Protein AF-A0A947PVL1-F1 (afdb_monomer_lite)

Structure (mmCIF, N/CA/C/O backbone):
data_AF-A0A947PVL1-F1
#
_entry.id   AF-A0A947PVL1-F1
#
loop_
_atom_site.group_PDB
_atom_site.id
_atom_site.type_symbol
_atom_site.label_atom_id
_atom_site.label_alt_id
_atom_site.label_comp_id
_atom_site.label_asym_id
_atom_site.label_entity_id
_atom_site.label_seq_id
_atom_site.pdbx_PDB_ins_code
_atom_site.Cartn_x
_atom_site.Cartn_y
_atom_site.Cartn_z
_atom_site.occupancy
_atom_site.B_iso_or_equiv
_atom_site.auth_seq_id
_atom_site.auth_comp_id
_atom_site.auth_asym_id
_atom_site.auth_atom_id
_atom_site.pdbx_PDB_model_num
ATOM 1 N N . GLY A 1 1 ? 9.039 -5.251 -8.119 1.00 75.06 1 GLY A N 1
ATOM 2 C CA . GLY A 1 1 ? 8.112 -6.381 -8.040 1.00 75.06 1 GLY A CA 1
ATOM 3 C C . GLY A 1 1 ? 8.666 -7.410 -7.087 1.00 75.06 1 GLY A C 1
ATOM 4 O O . GLY A 1 1 ? 9.384 -8.295 -7.533 1.00 75.06 1 GLY A O 1
ATOM 5 N N . GLY A 1 2 ? 8.360 -7.270 -5.801 1.00 88.81 2 GLY A N 1
ATOM 6 C CA . GLY A 1 2 ? 8.629 -8.232 -4.732 1.00 88.81 2 GLY A C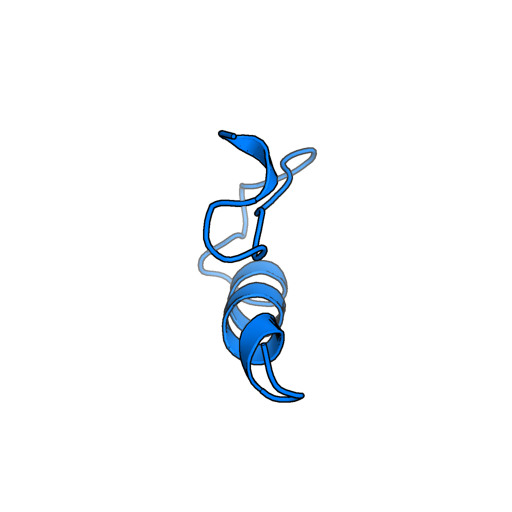A 1
ATOM 7 C C . GLY A 1 2 ? 7.481 -8.250 -3.717 1.00 88.81 2 GLY A C 1
ATOM 8 O O . GLY A 1 2 ? 6.566 -7.432 -3.797 1.00 88.81 2 GLY A O 1
ATOM 9 N N . GLU A 1 3 ? 7.524 -9.177 -2.760 1.00 89.75 3 GLU A N 1
ATOM 10 C CA . GLU A 1 3 ? 6.433 -9.423 -1.794 1.00 89.75 3 GLU A CA 1
ATOM 11 C C . GLU A 1 3 ? 6.074 -8.195 -0.934 1.00 89.75 3 GLU A C 1
ATOM 13 O O . GLU A 1 3 ? 4.952 -8.066 -0.442 1.00 89.75 3 GLU A O 1
ATOM 18 N N . GLU A 1 4 ? 7.010 -7.257 -0.789 1.00 93.06 4 GLU A N 1
ATOM 19 C CA . GLU A 1 4 ? 6.866 -6.083 0.071 1.00 93.06 4 GLU A CA 1
ATOM 20 C C . GLU A 1 4 ? 6.203 -4.880 -0.616 1.00 93.06 4 GLU A C 1
ATOM 22 O O . GLU A 1 4 ? 5.715 -3.981 0.071 1.00 93.06 4 GLU A O 1
ATOM 27 N N . ASP A 1 5 ? 6.148 -4.855 -1.951 1.00 92.81 5 ASP A N 1
ATOM 28 C CA . ASP A 1 5 ? 5.810 -3.645 -2.716 1.00 92.81 5 ASP A CA 1
ATOM 29 C C . ASP A 1 5 ? 4.366 -3.161 -2.458 1.00 92.81 5 ASP A C 1
ATOM 31 O O . ASP A 1 5 ? 4.090 -1.963 -2.509 1.00 92.81 5 ASP A O 1
ATOM 35 N N . LEU A 1 6 ? 3.440 -4.066 -2.112 1.00 94.56 6 LEU A N 1
ATOM 36 C CA . LEU A 1 6 ? 2.044 -3.717 -1.803 1.00 94.56 6 LEU A CA 1
ATOM 37 C C . LEU A 1 6 ? 1.830 -3.243 -0.359 1.00 94.56 6 LEU A C 1
ATOM 39 O O . LEU A 1 6 ? 0.816 -2.602 -0.071 1.00 94.56 6 LEU A O 1
ATOM 43 N N . LYS A 1 7 ? 2.740 -3.555 0.573 1.00 95.50 7 LYS A N 1
ATOM 44 C CA . LYS A 1 7 ? 2.470 -3.410 2.015 1.00 95.50 7 LYS A CA 1
ATOM 45 C C . LYS A 1 7 ? 2.181 -1.969 2.415 1.00 95.50 7 LYS A C 1
ATOM 47 O O . LYS A 1 7 ? 1.252 -1.726 3.179 1.00 95.50 7 LYS A O 1
ATOM 52 N N . GLY A 1 8 ? 2.922 -1.011 1.860 1.00 95.25 8 GLY A N 1
ATOM 53 C CA . GLY A 1 8 ? 2.702 0.412 2.129 1.00 95.25 8 GLY A CA 1
ATOM 54 C C . GLY A 1 8 ? 1.314 0.893 1.694 1.00 95.25 8 GLY A C 1
ATOM 55 O O . GLY A 1 8 ? 0.638 1.583 2.455 1.00 95.25 8 GLY A O 1
ATOM 56 N N . ALA A 1 9 ? 0.856 0.477 0.509 1.00 96.75 9 ALA A N 1
ATOM 57 C CA . ALA A 1 9 ? -0.469 0.833 -0.001 1.00 96.75 9 ALA A CA 1
ATOM 58 C C . ALA A 1 9 ? -1.592 0.223 0.854 1.00 96.75 9 ALA A C 1
ATOM 60 O O . ALA A 1 9 ? -2.575 0.900 1.157 1.00 96.75 9 ALA A O 1
ATOM 61 N N . VAL A 1 10 ? -1.417 -1.024 1.305 1.00 96.31 10 VAL A N 1
ATOM 62 C CA . VAL A 1 10 ? -2.363 -1.693 2.212 1.00 96.31 10 VAL A CA 1
ATOM 63 C C . VAL A 1 10 ? -2.432 -0.974 3.559 1.00 96.31 10 VAL A C 1
ATOM 65 O O . VAL A 1 10 ? -3.525 -0.672 4.031 1.00 96.31 10 VAL A O 1
ATOM 68 N N . VAL A 1 11 ? -1.284 -0.649 4.162 1.00 97.56 11 VAL A N 1
ATOM 69 C CA . VAL A 1 11 ? -1.235 0.083 5.439 1.00 97.56 11 VAL A CA 1
ATOM 70 C C . VAL A 1 11 ? -1.884 1.460 5.308 1.00 97.56 11 VAL A C 1
ATOM 72 O O . VAL A 1 11 ? -2.652 1.850 6.182 1.00 97.56 11 VAL A O 1
ATOM 75 N N . PHE A 1 12 ? -1.636 2.179 4.211 1.00 97.50 12 PHE A N 1
ATOM 76 C CA . PHE A 1 12 ? -2.270 3.472 3.959 1.00 97.50 12 PHE A CA 1
ATOM 77 C C . PHE A 1 12 ? -3.801 3.364 3.935 1.00 97.50 12 PHE A C 1
ATOM 79 O O . PHE A 1 12 ? -4.462 4.077 4.694 1.00 97.50 12 PHE A O 1
ATOM 86 N N . LEU A 1 13 ? -4.350 2.446 3.131 1.00 97.06 13 LEU A N 1
ATOM 87 C CA . LEU A 1 13 ? -5.798 2.228 3.013 1.00 97.06 13 LEU A CA 1
ATOM 88 C C . LEU A 1 13 ? -6.442 1.708 4.307 1.00 97.06 13 LEU A C 1
ATO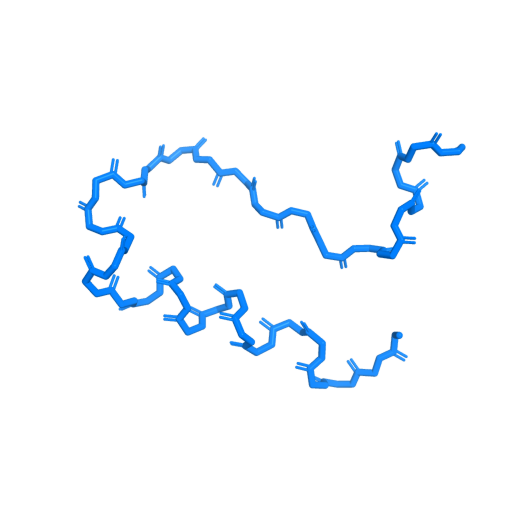M 90 O O . LEU A 1 13 ? -7.615 1.961 4.553 1.00 97.06 13 LEU A O 1
ATOM 94 N N . ALA A 1 14 ? -5.689 0.997 5.146 1.00 97.31 14 ALA A N 1
ATOM 95 C CA . ALA A 1 14 ? -6.163 0.541 6.452 1.00 97.31 14 ALA A CA 1
ATOM 96 C C . ALA A 1 14 ? -6.078 1.623 7.548 1.00 97.31 14 ALA A C 1
ATOM 98 O O . ALA A 1 14 ? -6.612 1.430 8.638 1.00 97.31 14 ALA A O 1
ATOM 99 N N . SER A 1 15 ? -5.387 2.737 7.294 1.00 98.25 15 SER A N 1
ATOM 100 C CA . SER A 1 15 ? -5.114 3.777 8.292 1.00 98.25 15 SER A CA 1
ATOM 101 C C . SER A 1 15 ? -6.069 4.970 8.214 1.00 98.25 15 SER A C 1
ATOM 103 O O . SER A 1 15 ? -6.646 5.264 7.164 1.00 98.25 15 SER A O 1
ATOM 105 N N . ASP A 1 16 ? -6.114 5.759 9.293 1.00 98.31 16 ASP A N 1
ATOM 106 C CA . ASP A 1 16 ? -6.855 7.030 9.365 1.00 98.31 16 ASP A CA 1
ATOM 107 C C . ASP A 1 16 ? -6.404 8.074 8.331 1.00 98.31 16 ASP A C 1
ATOM 109 O O . ASP A 1 16 ? -7.149 9.012 8.015 1.00 98.31 16 ASP A O 1
ATOM 113 N N . ALA A 1 17 ? -5.202 7.916 7.764 1.00 98.00 17 ALA A N 1
ATOM 114 C CA . ALA A 1 17 ? -4.714 8.778 6.692 1.00 98.00 17 ALA A CA 1
ATOM 115 C C . ALA A 1 17 ? -5.612 8.705 5.445 1.00 98.00 17 ALA A C 1
ATOM 117 O O . ALA A 1 17 ? -5.690 9.672 4.689 1.00 98.00 17 ALA A O 1
ATOM 118 N N . SER A 1 18 ? -6.338 7.598 5.266 1.00 97.94 18 SER A N 1
ATOM 119 C CA . SER A 1 18 ? -7.247 7.374 4.142 1.00 97.94 18 SER A CA 1
ATOM 120 C C . SER A 1 18 ? -8.735 7.501 4.503 1.00 97.94 18 SER A C 1
ATOM 122 O O . SER A 1 18 ? -9.583 7.200 3.672 1.00 97.94 18 SER A O 1
ATOM 124 N N . ARG A 1 19 ? -9.098 8.012 5.693 1.00 98.00 19 ARG A N 1
ATOM 125 C CA . ARG A 1 19 ? -10.475 7.956 6.254 1.00 98.00 19 ARG A CA 1
ATOM 126 C C . ARG A 1 19 ? -11.616 8.549 5.401 1.00 98.00 19 ARG A C 1
ATOM 128 O O . ARG A 1 19 ? -12.780 8.324 5.707 1.00 98.00 19 ARG A O 1
ATOM 135 N N . HIS A 1 20 ? -11.305 9.330 4.368 1.00 97.94 20 HIS A N 1
ATOM 136 C CA . HIS A 1 20 ? -12.285 9.886 3.420 1.00 97.94 20 HIS A CA 1
ATOM 137 C C . HIS A 1 20 ? -12.048 9.437 1.969 1.00 97.94 20 HIS A C 1
ATOM 139 O O . HIS A 1 20 ? -12.681 9.951 1.049 1.00 97.94 20 HIS A O 1
ATOM 145 N N . ILE A 1 21 ? -11.134 8.496 1.744 1.00 97.38 21 ILE A N 1
ATOM 146 C CA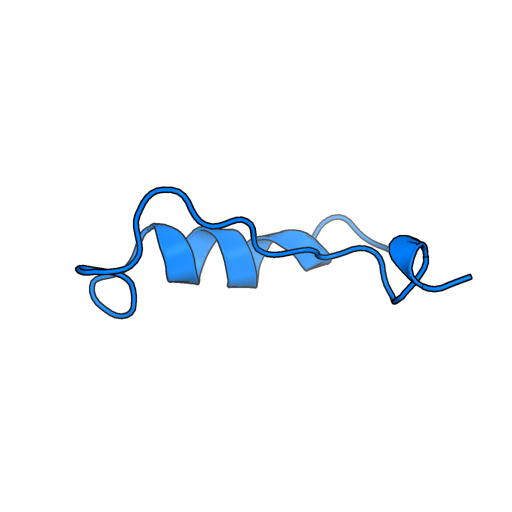 . ILE A 1 21 ? -10.834 7.928 0.434 1.00 97.38 21 ILE A CA 1
ATOM 147 C C . ILE A 1 21 ? -11.631 6.633 0.312 1.00 97.38 21 ILE A C 1
ATOM 149 O O . ILE A 1 21 ? -11.323 5.627 0.940 1.00 97.38 21 ILE A O 1
ATOM 153 N N . THR A 1 22 ? -12.680 6.667 -0.503 1.00 96.69 22 THR A N 1
ATOM 154 C CA . THR A 1 22 ? -13.544 5.515 -0.786 1.00 96.69 22 THR A CA 1
ATOM 155 C C . THR A 1 22 ? -13.798 5.408 -2.285 1.00 96.69 22 THR A C 1
ATOM 157 O O . THR A 1 22 ? -13.787 6.420 -2.984 1.00 96.69 22 THR A O 1
ATOM 160 N N . GLY A 1 23 ? -13.967 4.188 -2.799 1.00 97.06 23 GLY A N 1
ATOM 161 C CA . GLY A 1 23 ? -14.210 3.931 -4.226 1.00 97.06 23 GLY A CA 1
ATOM 162 C C . GLY A 1 23 ? -13.032 4.240 -5.162 1.00 97.06 23 GLY A C 1
ATOM 163 O O . GLY A 1 23 ? -13.222 4.277 -6.372 1.00 97.06 23 GLY A O 1
ATOM 164 N N . HIS A 1 24 ? -11.833 4.469 -4.622 1.00 96.50 24 HIS A N 1
ATOM 165 C CA . HIS A 1 24 ? -10.623 4.759 -5.395 1.00 96.50 24 HIS A CA 1
ATOM 166 C C . HIS A 1 24 ? -9.685 3.548 -5.442 1.00 96.50 24 HIS A C 1
ATOM 168 O O . HIS A 1 24 ? -9.647 2.747 -4.510 1.00 96.50 24 HIS A O 1
ATOM 174 N N . ALA A 1 25 ? -8.892 3.451 -6.511 1.00 95.19 25 ALA A N 1
ATOM 175 C CA . ALA A 1 25 ? -7.850 2.443 -6.676 1.00 95.19 25 ALA A CA 1
ATOM 176 C C . ALA A 1 25 ? -6.455 3.076 -6.575 1.00 95.19 25 ALA A C 1
ATOM 178 O O . ALA A 1 25 ? -6.217 4.153 -7.122 1.00 95.19 25 ALA A O 1
ATOM 179 N N . ILE A 1 26 ? -5.529 2.385 -5.905 1.00 95.38 26 ILE A N 1
ATOM 180 C CA . ILE A 1 26 ? -4.101 2.725 -5.873 1.00 95.38 26 ILE A CA 1
ATOM 181 C C . ILE A 1 26 ? -3.365 1.677 -6.705 1.00 95.38 26 ILE A C 1
ATOM 183 O O . ILE A 1 26 ? -3.348 0.502 -6.342 1.00 95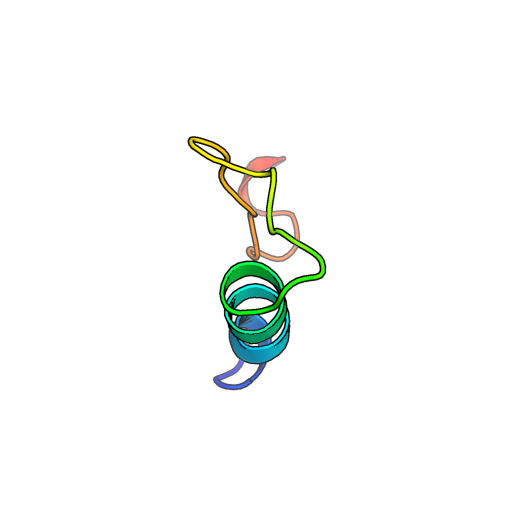.38 26 ILE A O 1
ATOM 187 N N . VAL A 1 27 ? -2.780 2.097 -7.826 1.00 95.50 27 VAL A N 1
ATOM 188 C CA . VAL A 1 27 ? -2.042 1.208 -8.732 1.00 95.50 27 VAL A CA 1
ATOM 189 C C . V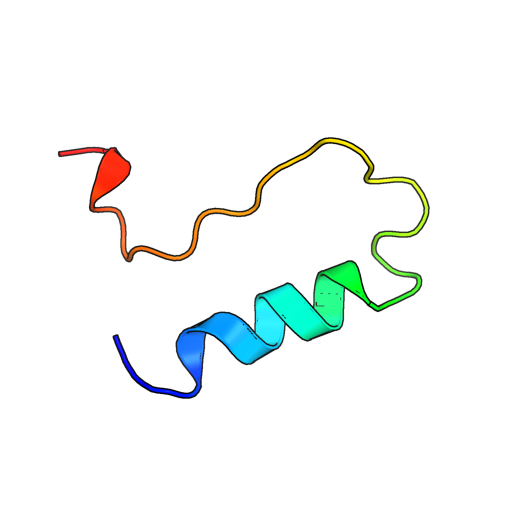AL A 1 27 ? -0.594 1.082 -8.261 1.00 95.50 27 VAL A C 1
ATOM 191 O O . VAL A 1 27 ? 0.088 2.086 -8.063 1.00 95.50 27 VAL A O 1
ATOM 194 N N . VAL A 1 28 ? -0.129 -0.157 -8.086 1.00 95.44 28 VAL A N 1
ATOM 195 C CA . VAL A 1 28 ? 1.249 -0.492 -7.692 1.00 95.44 28 VAL A CA 1
ATOM 196 C C . VAL A 1 28 ? 1.800 -1.521 -8.679 1.00 95.44 28 VAL A C 1
ATOM 198 O O . VAL A 1 28 ? 1.860 -2.713 -8.394 1.00 95.44 28 VAL A O 1
ATOM 201 N N . ASP A 1 29 ? 2.148 -1.067 -9.880 1.00 94.19 29 ASP A N 1
ATOM 202 C CA . ASP A 1 29 ? 2.559 -1.931 -10.997 1.00 94.19 29 ASP A CA 1
ATOM 203 C C . ASP A 1 29 ? 3.890 -1.509 -11.648 1.00 94.19 29 ASP A C 1
ATOM 205 O O . ASP A 1 29 ? 4.281 -2.044 -12.683 1.00 94.19 29 ASP A O 1
ATOM 209 N N . GLY A 1 30 ? 4.590 -0.532 -11.062 1.00 93.75 30 GLY A N 1
ATOM 210 C CA . GLY A 1 30 ? 5.844 -0.005 -11.606 1.00 93.75 30 GLY A CA 1
ATOM 211 C C . GLY A 1 30 ? 5.692 0.770 -12.920 1.00 93.75 30 GLY A C 1
ATOM 212 O O . GLY A 1 30 ? 6.684 0.942 -13.623 1.00 93.75 30 GLY A O 1
ATOM 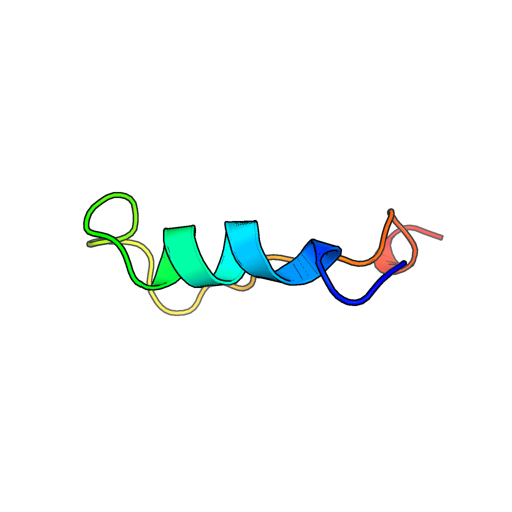213 N N . GLY A 1 31 ? 4.484 1.235 -13.256 1.00 94.00 31 GLY A N 1
ATOM 214 C CA . GLY A 1 31 ? 4.199 1.973 -14.488 1.00 94.00 31 GLY A CA 1
ATOM 215 C C . GLY A 1 31 ? 3.747 1.093 -15.654 1.00 94.00 31 GLY A C 1
ATOM 216 O O . GLY A 1 31 ? 3.604 1.603 -16.762 1.00 94.00 31 GLY A O 1
ATOM 217 N N . ALA A 1 32 ? 3.497 -0.200 -15.424 1.00 95.00 32 ALA A N 1
ATOM 218 C CA . ALA A 1 32 ? 3.063 -1.136 -16.460 1.00 95.00 32 ALA A CA 1
ATOM 219 C C . ALA A 1 32 ? 1.740 -0.730 -17.133 1.00 95.00 32 ALA A C 1
ATOM 221 O O . ALA A 1 32 ? 1.577 -0.946 -18.324 1.00 95.00 32 ALA A O 1
ATOM 222 N N . SER A 1 33 ? 0.817 -0.097 -16.406 1.00 93.94 33 SER A N 1
ATOM 223 C CA . SER A 1 33 ? -0.461 0.381 -16.956 1.00 93.94 33 SER A CA 1
ATOM 224 C C . SER A 1 33 ? -0.332 1.615 -17.858 1.00 93.94 33 SER A C 1
ATOM 226 O O . SER A 1 33 ? -1.328 2.049 -18.432 1.00 93.94 33 SER A O 1
ATOM 228 N N . LEU A 1 34 ? 0.852 2.229 -17.943 1.00 93.94 34 LEU A N 1
ATOM 229 C CA . LEU A 1 34 ? 1.105 3.432 -18.745 1.00 93.94 34 LEU A CA 1
ATOM 230 C C . LEU A 1 34 ? 1.865 3.142 -20.049 1.00 93.94 34 LEU A C 1
ATOM 232 O O . LEU A 1 34 ? 2.157 4.086 -20.786 1.00 93.94 34 LEU A O 1
ATOM 236 N N . ILE A 1 35 ? 2.194 1.876 -20.321 1.00 85.75 35 ILE A N 1
ATOM 237 C CA . ILE A 1 35 ? 2.913 1.424 -21.522 1.00 85.75 35 ILE A CA 1
ATOM 238 C C . ILE A 1 35 ? 2.119 0.389 -22.314 1.00 85.75 35 ILE A C 1
ATOM 240 O O . ILE A 1 35 ? 1.281 -0.317 -21.713 1.00 85.75 35 ILE A O 1
#

Radius of gyration: 11.29 Å; chains: 1; bounding box: 23×19×31 Å

pLDDT: mean 94.73, std 4.34, range [75.06, 98.31]

Secondary structure (DSSP, 8-state):
--TTTTHHHHHHHHSGGGTT--S-----STTGGG-

Foldseek 3Di:
DDPCQCVVVVVCCVDPVCVPPPPDDDDRDVCPVVD

Sequence (35 aa):
GGEEDLKGAVVFLASDASRHITGHAIVVDGGASLI